Protein AF-A0A5R2MV86-F1 (afdb_monomer_lite)

Structure (mmCIF, N/CA/C/O backbone):
data_AF-A0A5R2MV86-F1
#
_entry.id   AF-A0A5R2MV86-F1
#
loop_
_atom_site.group_PDB
_atom_site.id
_atom_site.type_symbol
_atom_site.label_atom_id
_atom_site.label_alt_id
_atom_site.label_comp_id
_atom_site.label_asym_id
_atom_site.label_entity_id
_atom_site.label_seq_id
_atom_site.pdbx_PDB_ins_code
_atom_site.Cartn_x
_atom_site.Cartn_y
_atom_site.Cartn_z
_atom_site.occupancy
_atom_site.B_iso_or_equiv
_atom_site.auth_seq_id
_atom_site.auth_comp_id
_atom_site.auth_asym_id
_atom_site.auth_atom_id
_atom_site.pdbx_PDB_model_num
ATOM 1 N N . LYS A 1 1 ? 21.581 -4.579 -15.512 1.00 80.31 1 LYS A N 1
ATOM 2 C CA . LYS A 1 1 ? 21.387 -3.534 -16.554 1.00 80.31 1 LYS A CA 1
ATOM 3 C C . LYS A 1 1 ? 22.660 -3.255 -17.365 1.00 80.31 1 LYS A C 1
ATOM 5 O O . LYS A 1 1 ? 22.617 -3.478 -18.564 1.00 80.31 1 LYS A O 1
ATOM 10 N N . LEU A 1 2 ? 23.780 -2.830 -16.758 1.00 90.88 2 LEU A N 1
ATOM 11 C CA . LEU A 1 2 ? 24.998 -2.437 -17.503 1.00 90.88 2 LEU A CA 1
ATOM 12 C C . LEU A 1 2 ? 25.579 -3.547 -18.401 1.00 90.88 2 LEU A C 1
ATOM 14 O O . LEU A 1 2 ? 25.900 -3.275 -19.550 1.00 90.88 2 LEU A O 1
ATOM 18 N N . LEU A 1 3 ? 25.608 -4.798 -17.926 1.00 91.69 3 LEU A N 1
ATOM 19 C CA . LEU A 1 3 ? 26.057 -5.952 -18.722 1.00 91.69 3 LEU A CA 1
ATOM 20 C C . LEU A 1 3 ? 25.188 -6.207 -19.968 1.00 91.69 3 LEU A C 1
ATOM 22 O O . LEU A 1 3 ? 25.694 -6.490 -21.046 1.00 91.69 3 LEU A O 1
ATOM 26 N N . MET A 1 4 ? 23.863 -6.110 -19.836 1.00 93.62 4 MET A N 1
ATOM 27 C CA . MET A 1 4 ? 22.953 -6.325 -20.971 1.00 93.62 4 MET A CA 1
ATOM 28 C C . MET A 1 4 ? 23.083 -5.198 -21.998 1.00 93.62 4 MET A C 1
ATOM 30 O O . MET A 1 4 ? 23.091 -5.457 -23.199 1.00 93.62 4 MET A O 1
ATOM 34 N N . ALA A 1 5 ? 23.277 -3.964 -21.520 1.00 92.12 5 ALA A N 1
ATOM 35 C CA . ALA A 1 5 ? 23.531 -2.813 -22.374 1.00 92.12 5 ALA A CA 1
ATOM 36 C C . ALA A 1 5 ? 24.854 -2.947 -23.150 1.00 92.12 5 ALA A C 1
ATOM 38 O O . ALA A 1 5 ? 24.872 -2.660 -24.343 1.00 92.12 5 ALA A O 1
ATOM 39 N N . SER A 1 6 ? 25.933 -3.445 -22.525 1.00 95.31 6 SER A N 1
ATOM 40 C CA . SER A 1 6 ? 27.209 -3.677 -23.225 1.00 95.31 6 SER A CA 1
ATOM 41 C C . SER A 1 6 ? 27.125 -4.761 -24.302 1.00 95.31 6 SER A C 1
ATOM 43 O O . SER A 1 6 ? 27.929 -4.762 -25.226 1.00 95.31 6 SER A O 1
ATOM 45 N N . LEU A 1 7 ? 26.145 -5.664 -24.204 1.00 95.31 7 LEU A N 1
ATOM 46 C CA . LEU A 1 7 ? 25.860 -6.698 -25.204 1.00 95.31 7 LEU A CA 1
ATOM 47 C C . LEU A 1 7 ? 24.842 -6.242 -26.270 1.00 95.31 7 LEU A C 1
ATOM 49 O O . LEU A 1 7 ? 24.434 -7.045 -27.103 1.00 95.31 7 LEU A O 1
ATOM 53 N N . GLY A 1 8 ? 24.392 -4.980 -26.244 1.00 94.44 8 GLY A N 1
ATOM 54 C CA . GLY A 1 8 ? 23.402 -4.447 -27.189 1.00 94.44 8 GLY A CA 1
ATOM 55 C C . GLY A 1 8 ? 21.964 -4.934 -26.960 1.00 94.44 8 GLY A C 1
ATOM 56 O O . GLY A 1 8 ? 21.088 -4.670 -27.784 1.00 94.44 8 GLY A O 1
ATOM 57 N N . SER A 1 9 ? 21.689 -5.622 -25.847 1.00 93.31 9 SER A N 1
ATOM 58 C CA . SER A 1 9 ? 20.350 -6.119 -25.527 1.00 93.31 9 SER A CA 1
ATOM 59 C C . SER A 1 9 ? 19.475 -5.009 -24.942 1.00 93.31 9 SER A C 1
ATOM 61 O O . SER A 1 9 ? 19.801 -4.410 -23.916 1.00 93.31 9 SER A O 1
ATOM 63 N N . LYS A 1 10 ? 18.325 -4.767 -25.581 1.00 88.25 10 LYS A N 1
ATOM 64 C CA . LYS A 1 10 ? 17.274 -3.857 -25.088 1.00 88.25 10 LYS A CA 1
ATOM 65 C C . LYS A 1 10 ? 16.273 -4.550 -24.158 1.00 88.25 10 LYS A C 1
ATOM 67 O O . LYS A 1 10 ? 15.420 -3.886 -23.579 1.00 88.25 10 LYS A O 1
ATOM 72 N N . ASN A 1 11 ? 16.380 -5.868 -24.005 1.00 86.81 11 ASN A N 1
ATOM 73 C CA . ASN A 1 11 ? 15.428 -6.665 -23.247 1.00 86.81 11 ASN A CA 1
ATOM 74 C C . ASN A 1 11 ? 15.855 -6.702 -21.780 1.00 86.81 11 ASN A C 1
ATOM 76 O O . ASN A 1 11 ? 16.860 -7.311 -21.414 1.00 86.81 11 ASN A O 1
ATOM 80 N N . THR A 1 12 ? 15.114 -6.007 -20.926 1.00 85.50 12 THR A N 1
ATOM 81 C CA . THR A 1 12 ? 15.268 -6.062 -19.472 1.00 85.50 12 THR A CA 1
ATOM 82 C C . THR A 1 12 ? 13.883 -5.938 -18.864 1.00 85.50 12 THR A C 1
ATOM 84 O O . THR A 1 12 ? 13.207 -4.943 -19.099 1.00 85.50 12 THR A O 1
ATOM 87 N N . ASP A 1 13 ? 13.477 -6.938 -18.093 1.00 85.44 13 ASP A N 1
ATOM 88 C CA . ASP A 1 13 ? 12.193 -6.962 -17.402 1.00 85.44 13 ASP A CA 1
ATOM 89 C C . ASP A 1 13 ? 12.415 -7.471 -15.973 1.00 85.44 13 ASP A C 1
ATOM 91 O O . ASP A 1 13 ? 13.274 -8.322 -15.736 1.00 85.44 13 ASP A O 1
ATOM 95 N N . CYS A 1 14 ? 11.685 -6.907 -15.018 1.00 83.75 14 CYS A N 1
ATOM 96 C CA . CYS A 1 14 ? 11.672 -7.342 -13.622 1.00 83.75 14 CYS A CA 1
ATOM 97 C C . CYS A 1 14 ? 10.251 -7.587 -13.100 1.00 83.75 14 CYS A C 1
ATOM 99 O O . CYS A 1 14 ? 10.071 -7.799 -11.902 1.00 83.75 14 CYS A O 1
ATOM 101 N N . ARG A 1 15 ? 9.243 -7.529 -13.977 1.00 83.31 15 ARG A N 1
ATOM 102 C CA . ARG A 1 15 ? 7.854 -7.838 -13.643 1.00 83.31 15 ARG A CA 1
ATOM 103 C C . ARG A 1 15 ? 7.701 -9.342 -13.438 1.00 83.31 15 ARG A C 1
ATOM 105 O O . ARG A 1 15 ? 8.276 -10.131 -14.184 1.00 83.31 15 ARG A O 1
ATOM 112 N N . GLN A 1 16 ? 6.931 -9.728 -12.425 1.00 78.44 16 GLN A N 1
ATOM 113 C CA . GLN A 1 16 ? 6.709 -11.138 -12.091 1.00 78.44 16 GLN A CA 1
ATOM 114 C C . GLN A 1 16 ? 5.591 -11.775 -12.928 1.00 78.44 16 GLN A C 1
ATOM 116 O O . GLN A 1 16 ? 5.628 -12.974 -13.179 1.00 78.44 16 GLN A O 1
ATOM 121 N N . ASP A 1 17 ? 4.629 -10.979 -13.387 1.00 76.75 17 ASP A N 1
ATOM 122 C CA . ASP A 1 17 ? 3.344 -11.428 -13.939 1.00 76.75 17 ASP A CA 1
ATOM 123 C C . ASP A 1 17 ? 2.954 -10.708 -15.245 1.00 76.75 17 ASP A C 1
ATOM 125 O O . ASP A 1 17 ? 1.822 -10.801 -15.710 1.00 76.75 17 ASP A O 1
ATOM 129 N N . GLY A 1 18 ? 3.887 -9.971 -15.854 1.00 75.62 18 GLY A N 1
ATOM 130 C CA . GLY A 1 18 ? 3.611 -9.199 -17.066 1.00 75.62 18 GLY A CA 1
ATOM 131 C C . GLY A 1 18 ? 2.756 -7.950 -16.836 1.00 75.62 18 GLY A C 1
ATOM 132 O O . GLY A 1 18 ? 2.237 -7.411 -17.814 1.00 75.62 18 GLY A O 1
ATOM 133 N N . ALA A 1 19 ? 2.639 -7.466 -15.590 1.00 79.50 19 ALA A N 1
ATOM 134 C CA . ALA A 1 19 ? 1.908 -6.246 -15.252 1.00 79.50 19 ALA A CA 1
ATOM 135 C C . ALA A 1 19 ? 2.157 -5.109 -16.259 1.00 79.50 19 ALA A C 1
ATOM 137 O O . ALA A 1 19 ? 3.295 -4.831 -16.647 1.00 79.50 19 ALA A O 1
ATOM 138 N N . ALA A 1 20 ? 1.105 -4.404 -16.673 1.00 80.44 20 ALA A N 1
ATOM 139 C CA . ALA A 1 20 ? 1.187 -3.298 -17.633 1.00 80.44 20 ALA A CA 1
ATOM 140 C C . ALA A 1 20 ? 1.758 -2.006 -17.003 1.00 80.44 20 ALA A C 1
ATOM 142 O O . ALA A 1 20 ? 1.215 -0.918 -17.169 1.00 80.44 20 ALA A O 1
ATOM 143 N N . LEU A 1 21 ? 2.849 -2.132 -16.243 1.00 81.31 21 LEU A N 1
ATOM 144 C CA . LEU A 1 21 ? 3.598 -1.027 -15.661 1.00 81.31 21 LEU A CA 1
ATOM 145 C C . LEU A 1 21 ? 4.628 -0.546 -16.680 1.00 81.31 21 LEU A C 1
ATOM 147 O O . LEU A 1 21 ? 5.584 -1.259 -16.987 1.00 81.31 21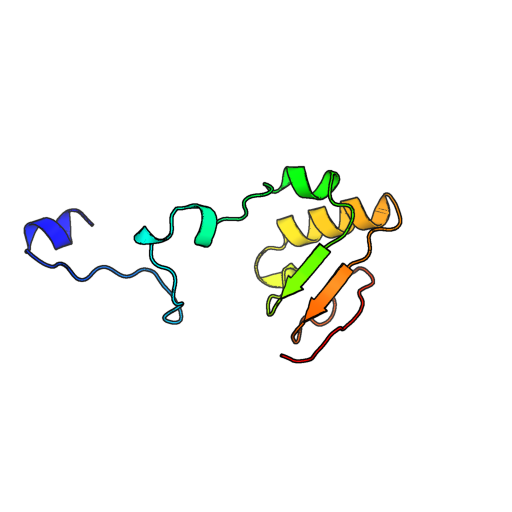 LEU A O 1
ATOM 151 N N . ASP A 1 22 ? 4.441 0.670 -17.181 1.00 80.88 22 ASP A N 1
ATOM 152 C CA . ASP A 1 22 ? 5.412 1.332 -18.046 1.00 80.88 22 ASP A CA 1
ATOM 153 C C . ASP A 1 22 ? 6.013 2.538 -17.307 1.00 80.88 22 ASP A C 1
ATOM 155 O O . ASP A 1 22 ? 5.278 3.460 -16.940 1.00 80.88 22 ASP A O 1
ATOM 159 N N . PRO A 1 23 ? 7.343 2.581 -17.089 1.00 81.06 23 PRO A N 1
ATOM 160 C CA . PRO A 1 23 ? 8.014 3.744 -16.514 1.00 81.06 23 PRO A CA 1
ATOM 161 C C . PRO A 1 23 ? 7.730 5.068 -17.244 1.00 81.06 23 PRO A C 1
ATOM 163 O O . PRO A 1 23 ? 7.838 6.127 -16.622 1.00 81.06 23 PRO A O 1
ATOM 166 N N . ALA A 1 24 ? 7.352 5.033 -18.527 1.00 86.62 24 ALA A N 1
ATOM 167 C CA . ALA A 1 24 ? 6.933 6.203 -19.299 1.00 86.62 24 ALA A CA 1
ATOM 168 C C . ALA A 1 24 ? 5.658 6.862 -18.745 1.00 86.62 24 ALA A C 1
ATOM 170 O O . ALA A 1 24 ? 5.474 8.066 -18.911 1.00 86.62 24 ALA A O 1
ATOM 171 N N . LEU A 1 25 ? 4.819 6.110 -18.024 1.00 87.69 25 LEU A N 1
ATOM 172 C CA . LEU A 1 25 ? 3.643 6.627 -17.315 1.00 87.69 25 LEU A CA 1
ATOM 173 C C . LEU A 1 25 ? 4.006 7.300 -15.977 1.00 87.69 25 LEU A C 1
ATOM 175 O O . LEU A 1 25 ? 3.131 7.726 -15.224 1.00 87.69 25 LEU A O 1
ATOM 179 N N . GLY A 1 26 ? 5.302 7.424 -15.679 1.00 90.69 26 GLY A N 1
ATOM 180 C CA . GLY A 1 26 ? 5.830 8.098 -14.502 1.00 90.69 26 GLY A CA 1
ATOM 181 C C . GLY A 1 26 ? 5.916 7.193 -13.275 1.00 90.69 26 GLY A C 1
ATOM 182 O O . GLY A 1 26 ? 5.174 6.225 -13.114 1.00 90.69 26 GLY A O 1
ATOM 183 N N . ARG A 1 27 ? 6.825 7.544 -12.355 1.00 92.44 27 ARG A N 1
ATOM 184 C CA . ARG A 1 27 ? 7.096 6.762 -11.134 1.00 92.44 27 ARG A CA 1
ATOM 185 C C . ARG A 1 27 ? 5.855 6.555 -10.262 1.00 92.44 27 ARG A C 1
ATOM 187 O O . ARG A 1 27 ? 5.757 5.538 -9.588 1.00 92.44 27 ARG A O 1
ATOM 194 N N . ALA A 1 28 ? 4.917 7.502 -10.290 1.00 91.94 28 ALA A N 1
ATOM 195 C CA . ALA A 1 28 ? 3.679 7.446 -9.519 1.00 91.94 28 ALA A CA 1
ATOM 196 C C . ALA A 1 28 ? 2.788 6.237 -9.865 1.00 91.94 28 ALA A C 1
ATOM 198 O O . ALA A 1 28 ? 1.966 5.847 -9.041 1.00 91.94 28 ALA A O 1
ATOM 199 N N . SER A 1 29 ? 2.963 5.627 -11.043 1.00 90.69 29 SER A N 1
ATOM 200 C CA . SER A 1 29 ? 2.143 4.499 -11.508 1.00 90.69 29 SER A CA 1
ATOM 201 C C . SER A 1 29 ? 2.417 3.168 -10.795 1.00 90.69 29 SER A C 1
ATOM 203 O O . SER A 1 29 ? 1.566 2.286 -10.827 1.00 90.69 29 SER A O 1
ATOM 205 N N . TYR A 1 30 ? 3.573 3.007 -10.141 1.00 90.12 30 TYR A N 1
ATOM 206 C CA . TYR A 1 30 ? 3.989 1.732 -9.528 1.00 90.12 30 TYR A CA 1
ATOM 207 C C . TYR A 1 30 ? 4.527 1.875 -8.100 1.00 90.12 30 TYR A C 1
ATOM 209 O O . TYR A 1 30 ? 5.127 0.946 -7.557 1.00 90.12 30 TYR A O 1
ATOM 217 N N . ILE A 1 31 ? 4.355 3.044 -7.481 1.00 92.94 31 ILE A N 1
ATOM 218 C CA . ILE A 1 31 ? 4.736 3.267 -6.085 1.00 92.94 31 ILE A CA 1
ATOM 219 C C . ILE A 1 31 ? 3.511 3.528 -5.221 1.00 92.94 31 ILE A C 1
ATOM 221 O O . ILE A 1 31 ? 2.474 4.001 -5.681 1.00 92.94 31 ILE A O 1
ATOM 225 N N . PHE A 1 32 ? 3.683 3.329 -3.920 1.00 95.31 32 PHE A N 1
ATOM 226 C CA . PHE A 1 32 ? 2.720 3.782 -2.931 1.00 95.31 32 PHE A CA 1
ATOM 227 C C . PHE A 1 32 ? 2.881 5.290 -2.673 1.00 95.31 32 PHE A C 1
ATOM 229 O O . PHE A 1 32 ? 3.624 5.709 -1.783 1.00 95.31 32 PHE A O 1
ATOM 236 N N . ASN A 1 33 ? 2.210 6.107 -3.492 1.00 95.88 33 ASN A N 1
ATOM 237 C CA . ASN A 1 33 ? 2.318 7.574 -3.472 1.00 95.88 33 ASN A CA 1
ATOM 238 C C . ASN A 1 33 ? 2.049 8.227 -2.101 1.00 95.88 33 ASN A C 1
ATOM 240 O O . ASN A 1 33 ? 2.807 9.129 -1.745 1.00 95.88 33 ASN A O 1
ATOM 244 N N . PRO A 1 34 ? 1.053 7.787 -1.301 1.00 94.94 34 PRO A N 1
ATOM 245 C CA . PRO A 1 34 ? 0.751 8.424 -0.016 1.00 94.94 34 PRO A CA 1
ATOM 246 C C . PRO A 1 34 ? 1.834 8.255 1.053 1.00 94.94 34 PRO A C 1
ATOM 248 O O . PRO A 1 34 ? 1.776 8.935 2.072 1.00 94.94 34 PRO A O 1
ATOM 251 N N . THR A 1 35 ? 2.828 7.386 0.829 1.00 95.94 35 THR A N 1
ATOM 252 C CA . THR A 1 35 ? 3.810 6.911 1.821 1.00 95.94 35 THR A CA 1
ATOM 253 C C . THR A 1 35 ? 3.194 6.071 2.943 1.00 95.94 35 THR A C 1
ATOM 255 O O . THR A 1 35 ? 2.018 6.188 3.274 1.00 95.94 35 THR A O 1
ATOM 258 N N . ILE A 1 36 ? 4.008 5.214 3.565 1.00 94.62 36 ILE A N 1
ATOM 259 C CA . ILE A 1 36 ? 3.565 4.332 4.659 1.00 94.62 36 ILE A CA 1
ATOM 260 C C . ILE A 1 36 ? 3.050 5.141 5.864 1.00 94.62 36 ILE A C 1
ATOM 262 O O . ILE A 1 36 ? 2.111 4.716 6.532 1.00 94.62 36 ILE A O 1
ATOM 266 N N . GLU A 1 37 ? 3.658 6.295 6.146 1.00 95.12 37 GLU A N 1
ATOM 267 C CA . GLU A 1 37 ? 3.224 7.195 7.220 1.00 95.12 37 GLU A CA 1
ATOM 268 C C . GLU A 1 37 ? 1.909 7.906 6.881 1.00 95.12 37 GLU A C 1
ATOM 270 O O . GLU A 1 37 ? 1.065 8.080 7.758 1.00 95.12 37 GLU A O 1
ATOM 275 N N . GLY A 1 38 ? 1.682 8.234 5.606 1.00 95.38 38 GLY A N 1
ATOM 276 C CA . GLY A 1 38 ? 0.459 8.903 5.158 1.00 95.38 38 GLY A CA 1
ATOM 277 C C . GLY A 1 38 ? -0.825 8.111 5.410 1.00 95.38 38 GLY A C 1
ATOM 278 O O . GLY A 1 38 ? -1.894 8.710 5.473 1.00 95.38 38 GLY A O 1
ATOM 279 N N . ILE A 1 39 ? -0.740 6.796 5.653 1.00 95.25 39 ILE A N 1
ATOM 280 C CA . ILE A 1 39 ? -1.886 5.970 6.078 1.00 95.25 39 ILE A CA 1
ATOM 281 C C . ILE A 1 39 ? -2.527 6.524 7.351 1.00 95.25 39 ILE A C 1
ATOM 283 O O . ILE A 1 39 ? -3.739 6.442 7.516 1.00 95.25 39 ILE A O 1
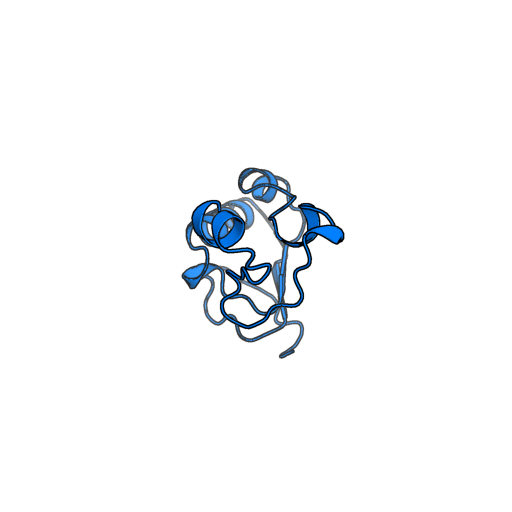ATOM 287 N N . GLU A 1 40 ? -1.741 7.118 8.248 1.00 93.81 40 GLU A N 1
ATOM 288 C CA . GLU A 1 40 ? -2.259 7.686 9.494 1.00 93.81 40 GLU A CA 1
ATOM 289 C C . GLU A 1 40 ? -3.199 8.881 9.245 1.00 93.81 40 GLU A C 1
ATOM 291 O O . GLU A 1 40 ? -4.041 9.184 10.086 1.00 93.81 40 GLU A O 1
ATOM 296 N N . GLN A 1 41 ? -3.095 9.524 8.078 1.00 94.12 41 GLN A N 1
ATOM 297 C CA . GLN A 1 41 ? -3.939 10.648 7.666 1.00 94.12 41 GLN A CA 1
ATOM 298 C C . GLN A 1 41 ? -5.105 10.228 6.764 1.00 94.12 41 GLN A C 1
ATOM 300 O O . GLN A 1 41 ? -5.911 11.073 6.385 1.00 94.12 41 GLN A O 1
ATOM 305 N N . ALA A 1 42 ? -5.210 8.943 6.414 1.00 94.94 42 ALA A N 1
ATOM 306 C CA . ALA A 1 42 ? -6.298 8.452 5.581 1.00 94.94 42 ALA A CA 1
ATOM 307 C C . ALA A 1 42 ? -7.643 8.584 6.309 1.00 94.94 42 ALA A C 1
ATOM 309 O O . ALA A 1 42 ? -7.755 8.299 7.506 1.00 94.94 42 ALA A O 1
ATOM 310 N N . ASP A 1 43 ? -8.667 8.999 5.576 1.00 95.75 43 ASP A N 1
ATOM 311 C CA . ASP A 1 43 ? -10.068 9.028 5.989 1.00 95.75 43 ASP A CA 1
ATOM 312 C C . ASP A 1 43 ? -10.825 7.776 5.526 1.00 95.75 43 ASP A C 1
ATOM 314 O O . ASP A 1 43 ? -11.746 7.346 6.211 1.00 95.75 43 ASP A O 1
ATOM 318 N N . ALA A 1 44 ? -10.382 7.147 4.437 1.00 96.81 44 ALA A N 1
ATOM 319 C CA . ALA A 1 44 ? -10.836 5.851 3.951 1.00 96.81 44 ALA A CA 1
ATOM 320 C C . ALA A 1 44 ? -9.688 5.067 3.293 1.00 96.81 44 ALA A C 1
ATOM 322 O O . ALA A 1 44 ? -8.695 5.640 2.842 1.00 96.81 44 ALA A O 1
ATOM 323 N N . VAL A 1 45 ? -9.827 3.742 3.214 1.00 96.94 45 VAL A N 1
ATOM 324 C CA . VAL A 1 45 ? -8.898 2.867 2.481 1.00 96.94 45 VAL A CA 1
ATOM 325 C C . VAL A 1 45 ? -9.684 1.954 1.548 1.00 96.94 45 VAL A C 1
ATOM 327 O O . VAL A 1 45 ? -10.635 1.309 1.971 1.00 96.94 45 VAL A O 1
ATOM 330 N N . LEU A 1 46 ? -9.260 1.860 0.288 1.00 97.31 46 LEU A N 1
ATOM 331 C CA . LEU A 1 46 ? -9.770 0.884 -0.673 1.00 97.31 46 LEU A CA 1
ATOM 332 C C . LEU A 1 46 ? -8.631 -0.048 -1.090 1.00 97.31 46 LEU A C 1
ATOM 334 O O . LEU A 1 46 ? -7.600 0.409 -1.584 1.00 97.31 46 LEU A O 1
ATOM 338 N N . ILE A 1 47 ? -8.821 -1.347 -0.886 1.00 96.25 47 ILE A N 1
ATOM 339 C CA . ILE A 1 47 ? -7.885 -2.399 -1.286 1.00 96.25 47 ILE A CA 1
ATOM 340 C C . ILE A 1 47 ? -8.453 -3.080 -2.532 1.00 96.25 47 ILE A C 1
ATOM 342 O O . ILE A 1 47 ? -9.603 -3.514 -2.532 1.00 96.25 47 ILE A O 1
ATOM 346 N N . ILE A 1 48 ? -7.654 -3.176 -3.593 1.00 95.69 48 ILE A N 1
ATOM 347 C CA . ILE A 1 48 ? -8.074 -3.752 -4.875 1.00 95.69 48 ILE A CA 1
ATOM 348 C C . ILE A 1 48 ? -7.128 -4.899 -5.223 1.00 95.69 48 ILE A C 1
ATOM 350 O O . ILE A 1 48 ? -5.943 -4.664 -5.438 1.00 95.69 48 ILE A O 1
ATOM 354 N N . GLY A 1 49 ? -7.653 -6.124 -5.270 1.00 93.62 49 GLY A N 1
ATOM 355 C CA . GLY A 1 49 ? -6.955 -7.320 -5.748 1.00 93.62 49 GLY A CA 1
ATOM 356 C C . GLY A 1 49 ? -5.683 -7.688 -4.981 1.00 93.62 49 GLY A C 1
ATOM 357 O O . GLY A 1 49 ? -4.833 -8.368 -5.542 1.00 93.62 49 GLY A O 1
ATOM 358 N N . ALA A 1 50 ? -5.526 -7.220 -3.740 1.00 93.50 50 ALA A N 1
ATOM 359 C CA . ALA A 1 50 ? -4.295 -7.368 -2.969 1.00 93.50 50 ALA A CA 1
ATOM 360 C C . ALA A 1 50 ? -4.585 -7.835 -1.544 1.00 93.50 50 ALA A C 1
ATOM 362 O O . ALA A 1 50 ? -5.505 -7.335 -0.895 1.00 93.50 50 ALA A O 1
ATOM 363 N N . ASN A 1 51 ? -3.749 -8.727 -1.015 1.00 95.56 51 ASN A N 1
ATOM 364 C CA . ASN A 1 51 ? -3.792 -9.132 0.381 1.00 95.56 51 ASN A CA 1
ATOM 365 C C . ASN A 1 51 ? -2.621 -8.520 1.170 1.00 95.56 51 ASN A C 1
ATOM 367 O O . ASN A 1 51 ? -1.570 -9.157 1.335 1.00 95.56 51 ASN A O 1
ATOM 371 N N . PRO A 1 52 ? -2.781 -7.306 1.742 1.00 95.88 52 PRO A N 1
ATOM 372 C CA . PRO A 1 52 ? -1.684 -6.612 2.409 1.00 95.88 52 PRO A CA 1
ATOM 373 C C . PRO A 1 52 ? -1.175 -7.369 3.638 1.00 95.88 52 PRO A C 1
ATOM 375 O O . PRO A 1 52 ? -0.048 -7.137 4.070 1.00 95.88 52 PRO A O 1
ATOM 378 N N . ARG A 1 53 ? -1.951 -8.296 4.217 1.00 95.62 53 ARG A N 1
ATOM 379 C CA . ARG A 1 53 ? -1.480 -9.119 5.336 1.00 95.62 53 ARG A CA 1
ATOM 380 C C . ARG A 1 53 ? -0.278 -9.979 4.942 1.00 95.62 53 ARG A C 1
ATOM 382 O O . ARG A 1 53 ? 0.633 -10.110 5.762 1.00 95.62 53 ARG A O 1
ATOM 389 N N . PHE A 1 54 ? -0.270 -10.535 3.733 1.00 95.38 54 PHE A N 1
ATOM 390 C CA . PHE A 1 54 ? 0.794 -11.421 3.251 1.00 95.38 54 PHE A CA 1
ATOM 391 C C . PHE A 1 54 ? 1.777 -10.715 2.318 1.00 95.38 54 PHE A C 1
ATOM 393 O O . PHE A 1 54 ? 2.976 -10.946 2.422 1.00 95.38 54 PHE A O 1
ATOM 400 N N . GLU A 1 55 ? 1.294 -9.819 1.460 1.00 94.12 55 GLU A N 1
ATOM 401 C CA . GLU A 1 55 ? 2.129 -9.136 0.465 1.00 94.12 55 GLU A CA 1
ATOM 402 C C . GLU A 1 55 ? 2.927 -7.968 1.066 1.00 94.12 55 GLU A C 1
ATOM 404 O O . GLU A 1 55 ? 4.051 -7.691 0.651 1.00 94.12 55 GLU A O 1
ATOM 409 N N . ALA A 1 56 ? 2.364 -7.280 2.067 1.00 94.62 56 ALA A N 1
ATOM 410 C CA . ALA A 1 56 ? 2.948 -6.079 2.658 1.00 94.62 56 ALA A CA 1
ATOM 411 C C . ALA A 1 56 ? 2.585 -5.949 4.148 1.00 94.62 56 ALA A C 1
ATOM 413 O O . ALA A 1 56 ? 1.945 -4.984 4.570 1.00 94.62 56 ALA A O 1
ATOM 414 N N . SER A 1 57 ? 2.999 -6.913 4.979 1.00 95.31 57 SER A N 1
ATOM 415 C CA . SER A 1 57 ? 2.514 -7.042 6.367 1.00 95.31 57 SER A CA 1
ATOM 416 C C . SER A 1 57 ? 2.702 -5.782 7.227 1.00 95.31 57 SER A C 1
ATOM 418 O O . SER A 1 57 ? 1.884 -5.499 8.104 1.00 95.31 57 SER A O 1
ATOM 420 N N . VAL A 1 58 ? 3.748 -4.989 6.968 1.00 95.25 58 VAL A N 1
ATOM 421 C CA . VAL A 1 58 ? 3.977 -3.696 7.643 1.00 95.25 58 VAL A CA 1
ATOM 422 C C . VAL A 1 58 ? 2.926 -2.656 7.237 1.00 95.25 58 VAL A C 1
ATOM 424 O O . VAL A 1 58 ? 2.447 -1.912 8.092 1.00 95.25 58 VAL A O 1
ATOM 427 N N . LEU A 1 59 ? 2.523 -2.635 5.964 1.00 95.94 59 LEU A N 1
ATOM 428 C CA . LEU A 1 59 ? 1.438 -1.792 5.459 1.00 95.94 59 LEU A CA 1
ATOM 429 C C . LEU A 1 59 ? 0.114 -2.175 6.133 1.00 95.94 59 LEU A C 1
ATOM 431 O O . LEU A 1 59 ? -0.573 -1.314 6.676 1.00 95.94 59 LEU A O 1
ATOM 435 N N . ASN A 1 60 ? -0.183 -3.478 6.214 1.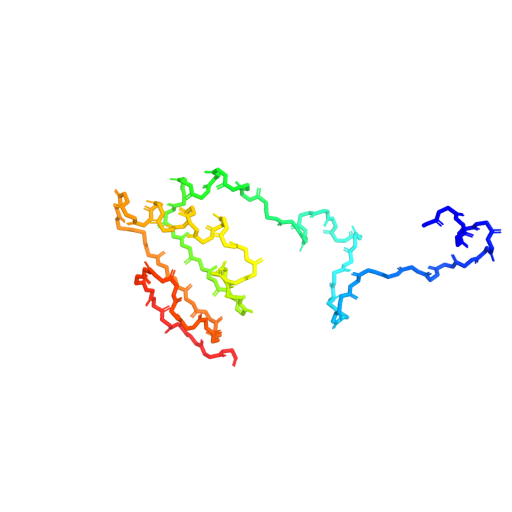00 97.00 60 ASN A N 1
ATOM 436 C CA . ASN A 1 60 ? -1.365 -3.980 6.918 1.00 97.00 60 ASN A CA 1
ATOM 437 C C . ASN A 1 60 ? -1.373 -3.576 8.398 1.00 97.00 60 ASN A C 1
ATOM 439 O O . ASN A 1 60 ? -2.402 -3.180 8.941 1.00 97.00 60 ASN A O 1
ATOM 443 N N . ALA A 1 61 ? -0.214 -3.632 9.062 1.00 96.44 61 ALA A N 1
ATOM 444 C CA . ALA A 1 61 ? -0.084 -3.205 10.451 1.00 96.44 61 ALA A CA 1
ATOM 445 C C . ALA A 1 61 ? -0.348 -1.699 10.634 1.00 96.44 61 ALA A C 1
ATOM 447 O O . ALA A 1 61 ? -0.894 -1.306 11.667 1.00 96.44 61 ALA A O 1
ATOM 448 N N . ARG A 1 62 ? 0.006 -0.861 9.649 1.00 96.50 62 ARG A N 1
ATOM 449 C CA . ARG A 1 62 ? -0.291 0.583 9.647 1.00 96.50 62 ARG A CA 1
ATOM 450 C C . ARG A 1 62 ? -1.771 0.863 9.410 1.00 96.50 62 ARG A C 1
ATOM 452 O O . ARG A 1 62 ? -2.350 1.616 10.186 1.00 96.50 62 ARG A O 1
ATOM 459 N N . ILE A 1 63 ? -2.405 0.177 8.457 1.00 96.50 63 ILE A N 1
ATOM 460 C CA . ILE A 1 63 ? -3.863 0.250 8.250 1.00 96.50 63 ILE A CA 1
ATOM 461 C C . ILE A 1 63 ? -4.587 -0.154 9.537 1.00 96.50 63 ILE A C 1
ATOM 463 O O . ILE A 1 63 ? -5.408 0.596 10.054 1.00 96.50 63 ILE A O 1
ATOM 467 N N . ARG A 1 64 ? -4.190 -1.276 10.149 1.00 96.31 64 ARG A N 1
ATOM 468 C CA . ARG A 1 64 ? -4.747 -1.743 11.426 1.00 96.31 64 ARG A CA 1
ATOM 469 C C . ARG A 1 64 ? -4.516 -0.764 12.578 1.00 96.31 64 ARG A C 1
ATOM 471 O O . ARG A 1 64 ? -5.337 -0.684 13.491 1.00 96.31 64 ARG A O 1
ATOM 478 N N . LYS A 1 65 ? -3.378 -0.065 12.609 1.00 96.00 65 LYS A N 1
ATOM 479 C CA . LYS A 1 65 ? -3.120 0.982 13.606 1.00 96.00 65 LYS A CA 1
ATOM 480 C C . LYS A 1 65 ? -4.093 2.142 13.400 1.00 96.00 65 LYS A C 1
ATOM 482 O O . LYS A 1 65 ? -4.772 2.504 14.355 1.00 96.00 65 LYS A O 1
ATOM 487 N N . ARG A 1 66 ? -4.217 2.653 12.174 1.00 96.06 66 ARG A N 1
ATOM 488 C CA . ARG A 1 66 ? -5.134 3.751 11.848 1.00 96.06 66 ARG A CA 1
ATOM 489 C C . ARG A 1 66 ? -6.604 3.390 12.086 1.00 96.06 66 ARG A C 1
ATOM 491 O O . ARG A 1 66 ? -7.345 4.218 12.611 1.00 96.06 66 ARG A O 1
ATOM 498 N N . TRP A 1 67 ? -7.000 2.161 11.763 1.00 96.44 67 TRP A N 1
ATOM 499 C CA . TRP A 1 67 ? -8.328 1.604 12.038 1.00 96.44 67 TRP A CA 1
ATOM 500 C C . TRP A 1 67 ? -8.621 1.494 13.539 1.00 96.44 67 TRP A C 1
ATOM 502 O O . TRP A 1 67 ? -9.721 1.785 13.980 1.00 96.44 67 TRP A O 1
ATOM 512 N N . ARG A 1 68 ? -7.630 1.158 14.375 1.00 95.06 68 ARG A N 1
ATOM 513 C CA . ARG A 1 68 ? -7.827 1.139 15.838 1.00 95.06 68 ARG A CA 1
ATOM 514 C C . ARG A 1 68 ? -7.973 2.526 16.463 1.00 95.06 68 ARG A C 1
ATOM 516 O O . ARG A 1 68 ? -8.503 2.626 17.563 1.00 95.06 68 ARG A O 1
ATOM 523 N N . LEU A 1 69 ? -7.468 3.570 15.807 1.00 93.94 69 LEU A N 1
ATOM 524 C CA . LEU A 1 69 ? -7.530 4.944 16.310 1.00 93.94 69 LEU A CA 1
ATOM 525 C C . LEU A 1 69 ? -8.897 5.607 16.089 1.00 93.94 69 LEU A C 1
ATOM 527 O O . LEU A 1 69 ? -9.167 6.640 16.694 1.00 93.94 69 LEU A O 1
ATOM 531 N N . GLY A 1 70 ? -9.759 5.045 15.242 1.00 85.31 70 GLY A N 1
ATOM 532 C CA . GLY A 1 70 ? -11.082 5.605 14.986 1.00 85.31 70 GLY A CA 1
ATOM 533 C C . GLY A 1 70 ? -11.785 4.933 13.815 1.00 85.31 70 GLY A C 1
ATOM 534 O O . GLY A 1 70 ? -11.321 3.933 13.285 1.00 85.31 70 GLY A O 1
ATOM 535 N N . ASN A 1 71 ? -12.897 5.513 13.378 1.00 86.81 71 ASN A N 1
ATOM 536 C CA . ASN A 1 71 ? -13.768 4.921 12.365 1.00 86.81 71 ASN A CA 1
ATOM 537 C C . ASN A 1 71 ? -13.185 5.064 10.942 1.00 86.81 71 ASN A C 1
ATOM 539 O O . ASN A 1 71 ? -13.624 5.922 10.184 1.00 86.81 71 ASN A O 1
ATOM 543 N N . LEU A 1 72 ? -12.151 4.283 10.607 1.00 96.44 72 LEU A N 1
ATOM 544 C CA . LEU A 1 72 ? -11.587 4.204 9.255 1.00 96.44 72 LEU A CA 1
ATOM 545 C C . LEU A 1 72 ? -12.401 3.194 8.422 1.00 96.44 72 LEU A C 1
ATOM 547 O O . LEU A 1 72 ? -12.217 1.992 8.628 1.00 96.44 72 LEU A O 1
ATOM 551 N N . PRO A 1 73 ? -13.264 3.627 7.487 1.00 96.81 73 PRO A N 1
ATOM 552 C CA . PRO A 1 73 ? -13.871 2.725 6.518 1.00 96.81 73 PRO A CA 1
ATOM 553 C C . PRO A 1 73 ? -12.795 2.082 5.638 1.00 96.81 73 PRO A C 1
ATOM 555 O O . PRO A 1 73 ? -11.950 2.768 5.052 1.00 96.81 73 PRO A O 1
ATOM 558 N N . VAL A 1 74 ? -12.843 0.754 5.544 1.00 97.19 74 VAL A N 1
ATOM 559 C CA . VAL A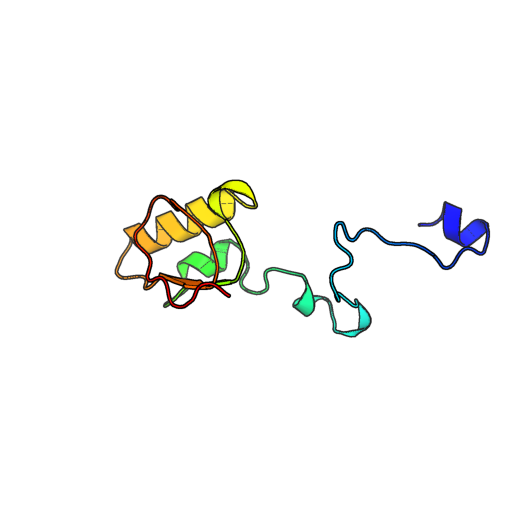 1 74 ? -11.984 -0.033 4.659 1.00 97.19 74 VAL A CA 1
ATOM 560 C C . VAL A 1 74 ? -12.865 -0.813 3.695 1.00 97.19 74 VAL A C 1
ATOM 562 O O . VAL A 1 74 ? -13.670 -1.629 4.129 1.00 97.19 74 VAL A O 1
ATOM 565 N N . GLY A 1 75 ? -12.713 -0.562 2.398 1.00 97.19 75 GLY A N 1
ATOM 566 C CA . GLY A 1 75 ? -13.367 -1.306 1.326 1.00 97.19 75 GLY A CA 1
ATOM 567 C C . GLY A 1 75 ? -12.403 -2.276 0.649 1.00 97.19 75 GLY A C 1
ATOM 568 O O . GLY A 1 75 ? -11.202 -2.008 0.553 1.00 97.19 75 GLY A O 1
ATOM 569 N N . VAL A 1 76 ? -12.933 -3.389 0.152 1.00 97.06 76 VAL A N 1
ATOM 570 C CA . VAL A 1 76 ? -12.174 -4.426 -0.549 1.00 97.06 76 VAL A CA 1
ATOM 571 C C . VAL A 1 76 ? -12.870 -4.819 -1.850 1.00 97.06 76 VAL A C 1
ATOM 573 O O . VAL A 1 76 ? -14.061 -5.121 -1.861 1.00 97.06 76 VAL A O 1
ATOM 576 N N . ILE A 1 77 ? -12.109 -4.869 -2.942 1.00 96.94 77 ILE A N 1
ATOM 577 C CA . ILE A 1 77 ? -12.503 -5.499 -4.207 1.00 96.94 77 ILE A CA 1
ATOM 578 C C . ILE A 1 77 ? -11.531 -6.652 -4.472 1.00 96.94 77 ILE A C 1
ATOM 580 O O . ILE A 1 77 ? -10.326 -6.422 -4.546 1.00 96.94 77 ILE A O 1
ATOM 584 N N . GLY A 1 78 ? -12.040 -7.874 -4.627 1.00 93.81 78 GLY A N 1
ATOM 585 C CA . GLY A 1 78 ? -11.239 -9.100 -4.767 1.00 93.81 78 GLY A CA 1
ATOM 586 C C . GLY A 1 78 ? -11.142 -9.925 -3.478 1.00 93.81 78 GLY A C 1
ATOM 587 O O . GLY A 1 78 ? -11.619 -9.508 -2.424 1.00 93.81 78 GLY A O 1
ATOM 588 N N . ASP A 1 79 ? -10.548 -11.117 -3.555 1.00 89.94 79 ASP A N 1
ATOM 589 C CA . ASP A 1 79 ? -10.429 -12.027 -2.408 1.00 89.94 79 ASP A CA 1
ATOM 590 C C . ASP A 1 79 ? -9.226 -11.674 -1.516 1.00 89.94 79 ASP A C 1
ATOM 592 O O . ASP A 1 79 ? -8.070 -11.912 -1.866 1.00 89.94 79 ASP A O 1
ATOM 596 N N . VAL A 1 80 ? -9.506 -11.083 -0.353 1.00 90.38 80 VAL A N 1
ATOM 597 C CA . VAL A 1 80 ? -8.488 -10.615 0.606 1.00 90.38 80 VAL A CA 1
ATOM 598 C C . VAL A 1 80 ? -8.463 -11.449 1.894 1.00 90.38 80 VAL A C 1
ATOM 600 O O . VAL A 1 80 ? -7.466 -11.446 2.621 1.00 90.38 80 VAL A O 1
ATOM 603 N N . GLY A 1 81 ? -9.511 -12.226 2.178 1.00 90.81 81 GLY A N 1
AT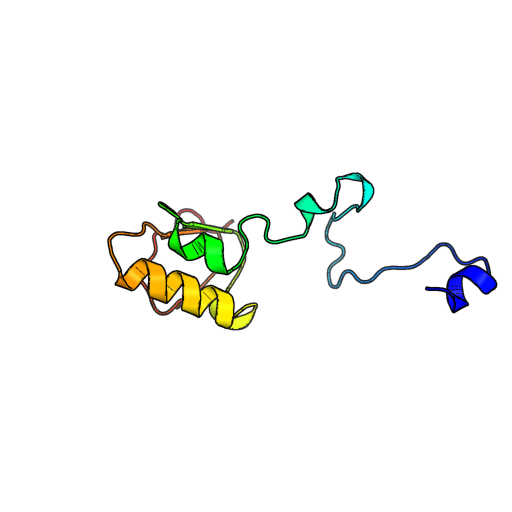OM 604 C CA . GLY A 1 81 ? -9.621 -13.007 3.412 1.00 90.81 81 GLY A CA 1
ATOM 605 C C . GLY A 1 81 ? -9.462 -12.175 4.698 1.00 90.81 81 GLY A C 1
ATOM 606 O O . GLY A 1 81 ? -9.835 -11.010 4.773 1.00 90.81 81 GLY A O 1
ATOM 607 N N . ASP A 1 82 ? -8.904 -12.776 5.754 1.00 92.25 82 ASP A N 1
ATOM 608 C CA . ASP A 1 82 ? -8.777 -12.128 7.071 1.00 92.25 82 ASP A CA 1
ATOM 609 C C . ASP A 1 82 ? -7.617 -11.110 7.126 1.00 92.25 82 ASP A C 1
ATOM 611 O O . ASP A 1 82 ? -6.440 -11.487 7.168 1.00 92.25 82 ASP A O 1
ATOM 615 N N . THR A 1 83 ? -7.938 -9.820 7.242 1.00 91.94 83 THR A N 1
ATOM 616 C CA . THR A 1 83 ? -6.974 -8.708 7.370 1.00 91.94 83 THR A CA 1
ATOM 617 C C . THR A 1 83 ? -6.623 -8.327 8.816 1.00 91.94 83 THR A C 1
ATOM 619 O O . THR A 1 83 ? -5.680 -7.556 9.034 1.00 91.94 83 THR A O 1
ATOM 622 N N . ARG A 1 84 ? -7.282 -8.923 9.826 1.00 95.19 84 ARG A N 1
ATOM 623 C CA . ARG A 1 84 ? -7.214 -8.574 11.267 1.00 95.19 84 ARG A CA 1
ATOM 624 C C . ARG A 1 84 ? -7.875 -7.241 11.657 1.00 95.19 84 ARG A C 1
ATOM 626 O O . ARG A 1 84 ? -7.542 -6.695 12.719 1.00 95.19 84 ARG A O 1
ATOM 633 N N . TYR A 1 85 ? -8.765 -6.732 10.816 1.00 95.00 85 TYR A N 1
ATOM 634 C CA . TYR A 1 85 ? -9.668 -5.603 11.057 1.00 95.00 85 TYR A CA 1
ATOM 635 C C . TYR A 1 85 ? -10.903 -5.752 10.160 1.00 95.00 85 TYR A C 1
ATOM 637 O O . TYR A 1 85 ? -10.852 -6.476 9.168 1.00 95.00 85 TYR A O 1
ATOM 645 N N . ASP A 1 86 ? -11.995 -5.078 10.508 1.00 95.31 86 ASP A N 1
ATOM 646 C CA . ASP A 1 86 ? -13.225 -5.153 9.719 1.00 95.31 86 ASP A CA 1
ATOM 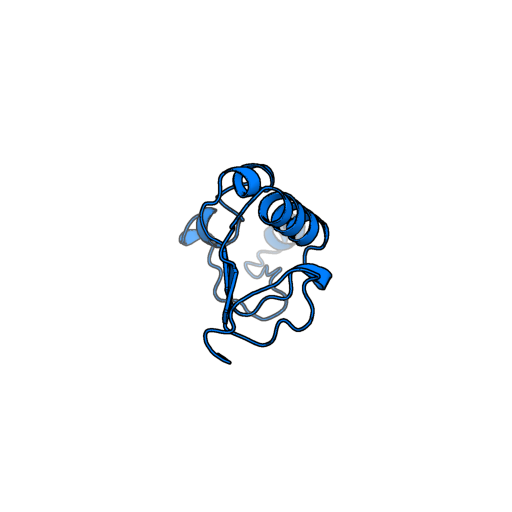647 C C . ASP A 1 86 ? -13.089 -4.368 8.410 1.00 95.31 86 ASP A C 1
ATOM 649 O O . ASP A 1 86 ? -12.437 -3.319 8.359 1.00 95.31 86 ASP A O 1
ATOM 653 N N . TYR A 1 87 ? -13.713 -4.887 7.356 1.00 95.81 87 TYR A N 1
ATOM 654 C CA . TYR A 1 87 ? -13.780 -4.258 6.044 1.00 95.81 87 TYR A CA 1
ATOM 655 C C . TYR A 1 87 ? -15.105 -4.593 5.352 1.00 95.81 87 TYR A C 1
ATOM 657 O O . TYR A 1 87 ? -15.770 -5.576 5.680 1.00 95.81 87 TYR A O 1
ATOM 665 N N . GLU A 1 88 ? -15.470 -3.781 4.367 1.00 96.69 88 GLU A N 1
ATOM 666 C CA . GLU A 1 88 ? -16.621 -3.999 3.500 1.00 96.69 88 GLU A CA 1
ATOM 667 C C . GLU A 1 88 ? -16.176 -4.624 2.172 1.00 96.69 88 GLU A C 1
ATOM 669 O O . GLU A 1 88 ? -15.328 -4.074 1.466 1.00 96.69 88 GLU A O 1
ATOM 674 N N . GLN A 1 89 ? -16.738 -5.781 1.817 1.00 95.38 89 GLN A N 1
ATOM 675 C CA . GLN A 1 89 ? -16.509 -6.399 0.511 1.00 95.38 89 GLN A CA 1
ATOM 676 C C . GLN A 1 89 ? -17.407 -5.726 -0.536 1.00 95.38 89 GLN A C 1
ATOM 678 O O . GLN A 1 89 ? -18.619 -5.925 -0.539 1.00 95.38 89 GLN A O 1
ATOM 683 N N . LEU A 1 90 ? -16.807 -4.964 -1.448 1.00 96.25 90 LEU A N 1
ATOM 684 C CA . LEU A 1 90 ? -17.506 -4.184 -2.475 1.00 96.25 90 LEU A CA 1
ATOM 685 C C . LEU A 1 90 ? -17.674 -4.941 -3.803 1.00 96.25 90 LEU A C 1
ATOM 687 O O . LEU A 1 90 ? -18.502 -4.567 -4.630 1.00 96.25 90 LEU A O 1
ATOM 691 N N . GLY A 1 91 ? -16.902 -6.006 -4.026 1.00 92.81 91 GLY A N 1
ATOM 692 C CA . GLY A 1 91 ? -17.003 -6.844 -5.224 1.00 92.81 91 GLY A CA 1
ATOM 693 C C . GLY A 1 91 ? -15.949 -7.948 -5.263 1.00 92.81 91 GLY A C 1
ATOM 694 O O . GLY A 1 91 ? -14.950 -7.874 -4.551 1.00 92.81 91 GLY A O 1
ATOM 695 N N . ALA A 1 92 ? -16.161 -8.982 -6.078 1.00 84.38 92 ALA A N 1
ATOM 696 C CA . ALA A 1 92 ? -15.221 -10.103 -6.221 1.00 84.38 92 ALA A CA 1
ATOM 697 C C . ALA A 1 92 ? -14.119 -9.867 -7.276 1.00 84.38 92 ALA A C 1
ATOM 699 O O . ALA A 1 92 ? -13.171 -10.648 -7.328 1.00 84.38 92 ALA A O 1
ATOM 700 N N . GLY A 1 93 ? -14.209 -8.768 -8.039 1.00 65.38 93 GLY A N 1
ATOM 701 C CA . GLY A 1 93 ? -13.360 -8.514 -9.208 1.00 65.38 93 GLY A CA 1
ATOM 702 C C . GLY A 1 93 ? -13.976 -9.049 -10.490 1.00 65.38 93 GLY A C 1
ATOM 703 O O . GLY A 1 93 ? -14.533 -10.167 -10.455 1.00 65.38 93 GLY A O 1
#

Foldseek 3Di:
DVVCVVVVHPDDDDDPPPPPDDCVVPPVRPDPVCDLVSLLVDQEEEAEADQCVPPPVSSLVSVVVSVVVDPHAYEYEADHPDSVDDYHDPYND

Radius of gyration: 17.28 Å; chains: 1; bounding box: 45×24×44 Å

Secondary structure (DSSP, 8-state):
-HHHHHTT-------SS-----GGG-GGGSS-TT-TGGGGG-S-EEEES--HHHH-HHHHHHHHHHHHTS---EEEES-----SS--EEEE--

pLDDT: mean 91.84, std 6.06, range [65.38, 97.31]

Sequence (93 aa):
KLLMASLGSKNTDCRQDGAALDPALGRASYIFNPTIEGIEQADAVLIIGANPRFEASVLNARIRKRWRLGNLPVGVIGDVGDTRYDYEQLGAG